Protein AF-A0A3C0AIW4-F1 (afdb_monomer_lite)

Secondary structure (DSSP, 8-state):
-------PPP------HHHHHTTHHHHHHHHHSHHHHHHHHHHHHHHT--------EEEEEEETTEEEEEEE----HHHHHHHHHHHHHHHHHHHHH-SS-TTSHHHHHHHHTTSS--

Radius of gyration: 28.38 Å; chains: 1; bounding box: 74×49×53 Å

Structure (mmCIF, N/CA/C/O backbone):
data_AF-A0A3C0AIW4-F1
#
_entry.id   AF-A0A3C0AIW4-F1
#
loop_
_atom_site.group_PDB
_atom_site.id
_atom_site.type_symbol
_atom_site.label_atom_id
_atom_site.label_alt_id
_atom_site.label_comp_id
_atom_site.label_asym_id
_atom_site.label_entity_id
_atom_site.label_seq_id
_atom_site.pdbx_PDB_ins_code
_atom_site.Cartn_x
_atom_site.Cartn_y
_atom_site.Cartn_z
_atom_site.occupancy
_atom_site.B_iso_or_equiv
_atom_site.auth_seq_id
_atom_site.auth_comp_id
_atom_site.auth_asym_id
_atom_site.auth_atom_id
_atom_site.pdbx_PDB_model_num
ATOM 1 N N . MET A 1 1 ? 59.178 25.669 20.836 1.00 36.75 1 MET A N 1
ATOM 2 C CA . MET A 1 1 ? 58.983 26.311 19.516 1.00 36.75 1 MET A CA 1
ATOM 3 C C . MET A 1 1 ? 57.548 26.814 19.427 1.00 36.75 1 MET A C 1
ATOM 5 O O . MET A 1 1 ? 56.639 26.010 19.559 1.00 36.75 1 MET A O 1
ATOM 9 N N . LYS A 1 2 ? 57.335 28.133 19.306 1.00 42.31 2 LYS A N 1
ATOM 10 C CA . LYS A 1 2 ? 56.009 28.747 19.111 1.00 42.31 2 LYS A CA 1
ATOM 11 C C . LYS A 1 2 ? 55.737 28.840 17.609 1.00 42.31 2 LYS A C 1
ATOM 13 O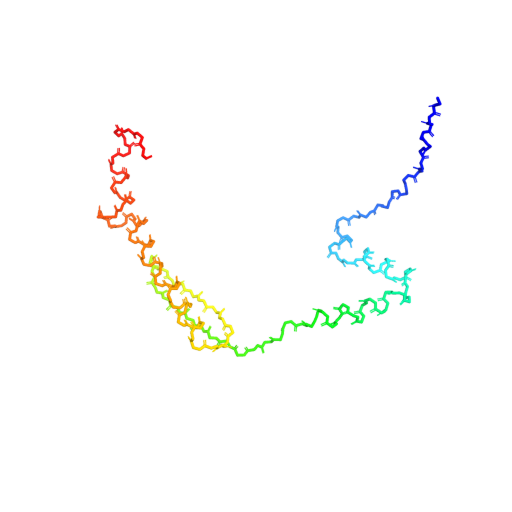 O . LYS A 1 2 ? 56.506 29.504 16.922 1.00 42.31 2 LYS A O 1
ATOM 18 N N . PHE A 1 3 ? 54.659 28.237 17.117 1.00 38.25 3 PHE A N 1
ATOM 19 C CA . PHE A 1 3 ? 54.185 28.477 15.753 1.00 38.25 3 PHE A CA 1
ATOM 20 C C . PHE A 1 3 ? 53.085 29.541 15.781 1.00 38.25 3 PHE A C 1
ATOM 22 O O . PHE A 1 3 ? 52.030 29.369 16.385 1.00 38.25 3 PHE A O 1
ATOM 29 N N . LYS A 1 4 ? 53.404 30.691 15.185 1.00 42.03 4 LYS A N 1
ATOM 30 C CA . LYS A 1 4 ? 52.547 31.866 15.027 1.00 42.03 4 LYS A CA 1
ATOM 31 C C . LYS A 1 4 ? 51.740 31.668 13.741 1.00 42.03 4 LYS A C 1
ATOM 33 O O . LYS A 1 4 ? 52.328 31.626 12.667 1.00 42.03 4 LYS A O 1
ATOM 38 N N . CYS A 1 5 ? 50.423 31.510 13.852 1.00 33.53 5 CYS A N 1
ATOM 39 C CA . CYS A 1 5 ? 49.530 31.385 12.701 1.00 33.53 5 CYS A CA 1
ATOM 40 C C . CYS A 1 5 ? 49.266 32.789 12.130 1.00 33.53 5 CYS A C 1
ATOM 42 O O . CYS A 1 5 ? 48.734 33.652 12.831 1.00 33.53 5 CYS A O 1
ATOM 44 N N . ALA A 1 6 ? 49.715 33.053 10.904 1.00 46.81 6 ALA A N 1
ATOM 45 C CA . ALA A 1 6 ? 49.471 34.312 10.211 1.00 46.81 6 ALA A CA 1
ATOM 46 C C . ALA A 1 6 ? 48.045 34.315 9.636 1.00 46.81 6 ALA A C 1
ATOM 48 O O . ALA A 1 6 ? 47.676 33.418 8.884 1.00 46.81 6 ALA A O 1
ATOM 49 N N . LEU A 1 7 ? 47.252 35.326 9.997 1.00 45.78 7 LEU A N 1
ATOM 50 C CA . LEU A 1 7 ? 45.942 35.598 9.407 1.00 45.78 7 LEU A CA 1
ATOM 51 C C . LEU A 1 7 ? 46.121 35.996 7.935 1.00 45.78 7 LEU A C 1
ATOM 53 O O . LEU A 1 7 ? 46.696 37.047 7.650 1.00 45.78 7 LEU A O 1
ATOM 57 N N . MET A 1 8 ? 45.617 35.180 7.008 1.00 39.62 8 MET A N 1
ATOM 58 C CA . MET A 1 8 ? 45.367 35.622 5.636 1.00 39.62 8 MET A CA 1
ATOM 59 C C . MET A 1 8 ? 44.047 36.410 5.586 1.00 39.62 8 MET A C 1
ATOM 61 O O . MET A 1 8 ? 43.085 36.019 6.251 1.00 39.62 8 MET A O 1
ATOM 65 N N . PRO A 1 9 ? 43.973 37.520 4.832 1.00 46.41 9 PRO A N 1
ATOM 66 C CA . PRO A 1 9 ? 42.751 38.306 4.718 1.00 46.41 9 PRO A CA 1
ATOM 67 C C . PRO A 1 9 ? 41.699 37.530 3.917 1.00 46.41 9 PRO A C 1
ATOM 69 O O . PRO A 1 9 ? 41.897 37.238 2.737 1.00 46.41 9 PRO A O 1
ATOM 72 N N . GLU A 1 10 ? 40.561 37.213 4.539 1.00 50.03 10 GLU A N 1
ATOM 73 C CA . GLU A 1 10 ? 39.407 36.687 3.809 1.00 50.03 10 GLU A CA 1
ATOM 74 C C . GLU A 1 10 ? 38.890 37.737 2.818 1.00 50.03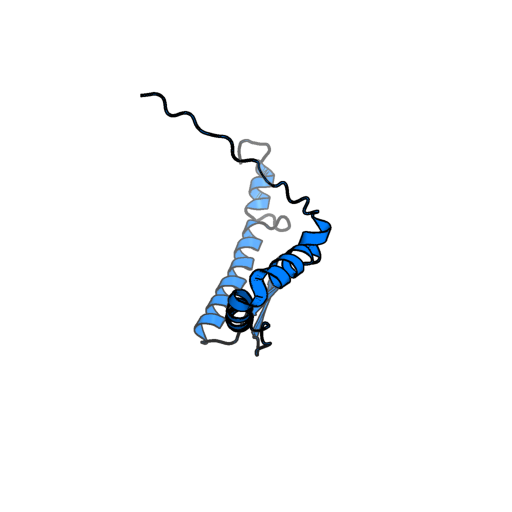 10 GLU A C 1
ATOM 76 O O . GLU A 1 10 ? 38.383 38.800 3.194 1.00 50.03 10 GLU A O 1
ATOM 81 N N . LYS A 1 11 ? 38.971 37.412 1.528 1.00 48.25 11 LYS A N 1
ATOM 82 C CA . LYS A 1 11 ? 38.304 38.154 0.461 1.00 48.25 11 LYS A CA 1
ATOM 83 C C . LYS A 1 11 ? 36.801 37.870 0.546 1.00 48.25 11 LYS A C 1
ATOM 85 O O . LYS A 1 11 ? 36.301 36.933 -0.072 1.00 48.25 11 LYS A O 1
ATOM 90 N N . LYS A 1 12 ? 36.075 38.672 1.333 1.00 46.69 12 LYS A N 1
ATOM 91 C CA . LYS A 1 12 ? 34.610 38.584 1.443 1.00 46.69 12 LYS A CA 1
ATOM 92 C C . LYS A 1 12 ? 33.962 38.869 0.089 1.00 46.69 12 LYS A C 1
ATOM 94 O O . LYS A 1 12 ? 33.809 40.018 -0.318 1.00 46.69 12 LYS A O 1
ATOM 99 N N . THR A 1 13 ? 33.564 37.805 -0.596 1.00 59.38 13 THR A N 1
ATOM 100 C CA . THR A 1 13 ? 32.711 37.885 -1.781 1.00 59.38 13 THR A CA 1
ATOM 101 C C . THR A 1 13 ? 31.281 38.094 -1.289 1.00 59.38 13 THR A C 1
ATOM 103 O O . THR A 1 13 ? 30.675 37.177 -0.742 1.00 59.38 13 THR A O 1
ATOM 106 N N . ASN A 1 14 ? 30.752 39.314 -1.422 1.00 59.12 14 ASN A N 1
ATOM 107 C CA . ASN A 1 14 ? 29.351 39.625 -1.112 1.00 59.12 14 ASN A CA 1
ATOM 108 C C . ASN A 1 14 ? 28.433 38.981 -2.165 1.00 59.12 14 ASN A C 1
ATOM 110 O O . ASN A 1 14 ? 27.950 39.646 -3.075 1.00 59.12 14 ASN A O 1
ATOM 114 N N . SER A 1 15 ? 28.220 37.671 -2.056 1.00 62.31 15 SER A N 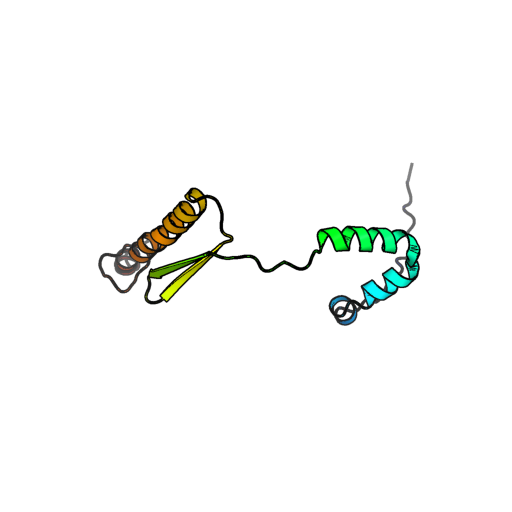1
ATOM 115 C CA . SER A 1 15 ? 27.227 36.941 -2.843 1.00 62.31 15 SER A CA 1
ATOM 116 C C . SER A 1 15 ? 25.875 37.027 -2.136 1.00 62.31 15 SER A C 1
ATOM 118 O O . SER A 1 15 ? 25.715 36.540 -1.015 1.00 62.31 15 SER A O 1
ATOM 120 N N . ASN A 1 16 ? 24.900 37.688 -2.765 1.00 76.94 16 ASN A N 1
ATOM 121 C CA . ASN A 1 16 ? 23.531 37.740 -2.263 1.00 76.94 16 ASN A CA 1
ATOM 122 C C . ASN A 1 16 ? 22.774 36.477 -2.707 1.00 76.94 16 ASN A C 1
ATOM 124 O O . ASN A 1 16 ? 22.908 36.013 -3.838 1.00 76.94 16 ASN A O 1
ATOM 128 N N . ARG A 1 17 ? 21.916 35.939 -1.833 1.00 73.56 17 ARG A N 1
ATOM 129 C CA . ARG A 1 17 ? 21.090 34.742 -2.067 1.00 73.56 17 ARG A CA 1
ATOM 130 C C . ARG A 1 17 ? 20.310 34.806 -3.381 1.00 73.56 17 ARG A C 1
ATOM 132 O O . ARG A 1 17 ? 20.132 33.793 -4.047 1.00 73.56 17 ARG A O 1
ATOM 139 N N . ARG A 1 18 ? 19.866 36.003 -3.769 1.00 75.38 18 ARG A N 1
ATOM 140 C CA . ARG A 1 18 ? 19.164 36.226 -5.038 1.00 75.38 18 ARG A CA 1
ATOM 141 C C . ARG A 1 18 ? 20.061 35.974 -6.251 1.00 75.38 18 ARG A C 1
ATOM 143 O O . ARG A 1 18 ? 19.595 35.395 -7.227 1.00 75.38 18 ARG A O 1
ATOM 150 N N . ASP A 1 19 ? 21.331 36.352 -6.188 1.00 71.50 19 ASP A N 1
ATOM 151 C CA . ASP A 1 19 ? 22.285 36.118 -7.275 1.00 71.50 19 ASP A CA 1
ATOM 152 C C . ASP A 1 19 ? 22.728 34.648 -7.339 1.00 71.50 19 ASP A C 1
ATOM 154 O O . ASP A 1 19 ? 23.007 34.143 -8.426 1.00 71.50 19 ASP A O 1
ATOM 158 N N . PHE A 1 20 ? 22.704 33.936 -6.206 1.00 75.06 20 PHE A N 1
ATOM 159 C CA . PHE A 1 20 ? 22.874 32.479 -6.163 1.00 75.06 20 PHE A CA 1
ATOM 160 C C . PHE A 1 20 ? 21.687 31.748 -6.812 1.00 75.06 20 PHE A C 1
ATOM 162 O O . PHE A 1 20 ? 21.881 30.948 -7.721 1.00 75.06 20 PHE A O 1
ATOM 169 N N . LEU A 1 21 ? 20.450 32.072 -6.415 1.00 75.94 21 LEU A N 1
ATOM 170 C CA . LEU A 1 21 ? 19.241 31.419 -6.940 1.00 75.94 21 LEU A CA 1
ATOM 171 C C . LEU A 1 21 ? 18.965 31.740 -8.414 1.00 75.94 21 LEU A C 1
ATOM 173 O O . LEU A 1 21 ? 18.339 30.948 -9.108 1.00 75.94 21 LEU A O 1
ATOM 177 N N . THR A 1 22 ? 19.425 32.896 -8.896 1.00 76.56 22 THR A N 1
ATOM 178 C CA . THR A 1 22 ? 19.328 33.269 -10.317 1.00 76.56 22 THR A CA 1
ATOM 179 C C . THR A 1 22 ? 20.524 32.795 -11.144 1.00 76.56 22 THR A C 1
ATOM 181 O O . THR A 1 22 ? 20.593 33.097 -12.333 1.00 76.56 22 THR A O 1
ATOM 184 N N . GLY A 1 23 ? 21.473 32.070 -10.537 1.00 73.06 23 GLY A N 1
ATOM 185 C CA . GLY A 1 23 ? 22.627 31.491 -11.228 1.00 73.06 23 GLY A CA 1
ATOM 186 C C . GLY A 1 23 ? 23.647 32.513 -11.739 1.00 73.06 23 GLY A C 1
ATOM 187 O O . GLY A 1 23 ? 24.545 32.159 -12.500 1.00 73.06 23 GLY A O 1
ATOM 188 N N . ARG A 1 24 ? 23.554 33.786 -11.334 1.00 73.25 24 ARG A N 1
ATOM 189 C CA . ARG A 1 24 ? 24.472 34.843 -11.797 1.00 73.25 24 ARG A CA 1
ATOM 190 C C . ARG A 1 24 ? 25.868 34.708 -11.212 1.00 73.25 24 ARG A C 1
ATOM 192 O O . ARG A 1 24 ? 26.840 34.959 -11.915 1.00 73.25 24 ARG A O 1
ATOM 199 N N . VAL A 1 25 ? 25.965 34.269 -9.958 1.00 72.00 25 VAL A N 1
ATOM 200 C CA . VAL A 1 25 ? 27.257 34.004 -9.299 1.00 72.00 25 VAL A CA 1
ATOM 201 C C . VAL A 1 25 ? 27.964 32.830 -9.967 1.00 72.00 25 VAL A C 1
ATOM 203 O O . VAL A 1 25 ? 29.178 32.866 -10.138 1.00 72.00 25 VAL A O 1
ATOM 206 N N . LEU A 1 26 ? 27.189 31.830 -10.405 1.00 69.94 26 LEU A N 1
ATOM 207 C CA . LEU A 1 26 ? 27.702 30.737 -11.215 1.00 69.94 26 LEU A CA 1
ATOM 208 C C . LEU A 1 26 ? 28.240 31.313 -12.527 1.00 69.94 26 LEU A C 1
ATOM 210 O O . LEU A 1 26 ? 29.440 31.248 -12.737 1.00 69.94 26 LEU A O 1
ATOM 214 N N . LYS A 1 27 ? 27.420 32.020 -13.318 1.00 69.12 27 LYS A N 1
ATOM 215 C CA . LYS A 1 27 ? 27.837 32.643 -14.589 1.00 69.12 27 LYS A CA 1
ATOM 216 C C . LYS A 1 27 ? 29.122 33.492 -14.487 1.00 69.12 27 LYS A C 1
ATOM 218 O O . LYS A 1 27 ? 29.982 33.396 -15.352 1.00 69.12 27 LYS A O 1
ATOM 223 N N . GLN A 1 28 ? 29.290 34.280 -13.424 1.00 68.31 28 GLN A N 1
ATOM 224 C CA . GLN A 1 28 ? 30.511 35.070 -13.200 1.00 68.31 28 GLN A CA 1
ATOM 225 C C . GLN A 1 28 ? 31.740 34.222 -12.846 1.00 68.31 28 GLN A C 1
ATOM 227 O O . GLN A 1 28 ? 32.856 34.582 -13.211 1.00 68.31 28 GLN A O 1
ATOM 232 N N . ALA A 1 29 ? 31.566 33.108 -12.135 1.00 64.19 29 ALA A N 1
ATOM 233 C CA . ALA A 1 29 ? 32.645 32.147 -11.919 1.00 64.19 29 ALA A CA 1
ATOM 234 C C . ALA A 1 29 ? 33.001 31.405 -13.223 1.00 64.19 29 ALA A C 1
ATOM 236 O O . ALA A 1 29 ? 34.178 31.167 -13.476 1.00 64.19 29 ALA A O 1
ATOM 237 N N . ILE A 1 30 ? 31.999 31.131 -14.072 1.00 63.22 30 ILE A N 1
ATOM 238 C CA . ILE A 1 30 ? 32.146 30.496 -15.390 1.00 63.22 30 ILE A CA 1
ATOM 239 C C . ILE A 1 30 ? 32.987 31.349 -16.345 1.00 63.22 30 ILE A C 1
ATOM 241 O O . ILE A 1 30 ? 33.928 30.851 -16.955 1.00 63.22 30 ILE A O 1
ATOM 245 N N . GLU A 1 31 ? 32.693 32.647 -16.436 1.00 64.19 31 GLU A N 1
ATOM 246 C CA . GLU A 1 31 ? 33.411 33.583 -17.315 1.00 64.19 31 GLU A CA 1
ATOM 247 C C . GLU A 1 31 ? 34.902 33.734 -16.946 1.00 64.19 31 GLU A C 1
ATOM 249 O O . GLU A 1 31 ? 35.718 34.045 -17.808 1.00 64.19 31 GLU A O 1
ATOM 254 N N . ASN A 1 32 ? 35.277 33.478 -15.687 1.00 63.75 32 ASN A N 1
ATOM 255 C CA . ASN A 1 32 ? 36.658 33.602 -15.204 1.00 63.75 32 ASN A CA 1
ATOM 256 C C . ASN A 1 32 ? 37.487 32.305 -15.316 1.00 63.75 32 ASN A C 1
ATOM 258 O O . ASN A 1 32 ? 38.700 32.359 -15.128 1.00 63.75 32 ASN A O 1
ATOM 262 N N . ALA A 1 33 ? 36.859 31.159 -15.603 1.00 63.38 33 ALA A N 1
ATOM 263 C CA . ALA A 1 33 ? 37.485 29.827 -15.622 1.00 63.38 33 ALA A CA 1
ATOM 264 C C . ALA A 1 33 ? 37.266 29.087 -16.962 1.00 63.38 33 ALA A C 1
ATOM 266 O O . ALA A 1 33 ? 37.175 27.862 -16.996 1.00 63.38 33 ALA A O 1
ATOM 267 N N . GLY A 1 34 ? 37.130 29.851 -18.052 1.00 62.53 34 GLY A N 1
ATOM 268 C CA . GLY A 1 34 ? 36.460 29.456 -19.297 1.00 62.53 34 GLY A CA 1
ATOM 269 C C . GLY A 1 34 ? 36.926 28.184 -20.019 1.00 62.53 34 GLY A C 1
ATOM 270 O O . GLY A 1 34 ? 36.093 27.597 -20.701 1.00 62.53 34 GLY A O 1
ATOM 271 N N . ASP A 1 35 ? 38.171 27.727 -19.859 1.00 60.50 35 ASP A N 1
ATOM 272 C CA . ASP A 1 35 ? 38.652 26.514 -20.548 1.00 60.50 35 ASP A CA 1
ATOM 273 C C . ASP A 1 35 ? 38.379 25.231 -19.741 1.00 60.50 35 ASP A C 1
ATOM 275 O O . ASP A 1 35 ? 37.700 24.334 -20.234 1.00 60.50 35 ASP A O 1
ATOM 279 N N . ASP A 1 36 ? 38.788 25.164 -18.469 1.00 61.25 36 ASP A N 1
ATOM 280 C CA . ASP A 1 36 ? 38.581 23.969 -17.622 1.00 61.25 36 ASP A CA 1
ATOM 281 C C . ASP A 1 36 ? 37.093 23.678 -17.364 1.00 61.25 36 ASP A C 1
ATOM 283 O O . ASP A 1 36 ? 36.672 22.541 -17.138 1.00 61.25 36 ASP A O 1
ATOM 287 N N . LEU A 1 37 ? 36.266 24.720 -17.400 1.00 59.91 37 LEU A N 1
ATOM 288 C CA . LEU A 1 37 ? 34.837 24.591 -17.204 1.00 59.91 37 LEU A CA 1
ATOM 289 C C . LEU A 1 37 ? 34.090 24.191 -18.481 1.00 59.91 37 LEU A C 1
ATOM 291 O O . LEU A 1 37 ? 33.030 23.586 -18.367 1.00 59.91 37 LEU A O 1
ATOM 295 N N . ALA A 1 38 ? 34.592 24.502 -19.678 1.00 61.94 38 ALA A N 1
ATOM 296 C CA . ALA A 1 38 ? 33.952 24.047 -20.913 1.00 61.94 38 ALA A CA 1
ATOM 297 C C . ALA A 1 38 ? 33.935 22.511 -20.976 1.00 61.94 38 ALA A C 1
ATOM 299 O O . ALA A 1 38 ? 32.900 21.916 -21.283 1.00 61.94 38 ALA A O 1
ATOM 300 N N . ASP A 1 39 ? 35.034 21.876 -20.567 1.00 62.78 39 ASP A N 1
ATOM 301 C CA . ASP A 1 39 ? 35.130 20.420 -20.447 1.00 62.78 39 ASP A CA 1
ATOM 302 C C . ASP A 1 39 ? 34.264 19.883 -19.298 1.00 62.78 39 ASP A C 1
ATOM 304 O O . ASP A 1 39 ? 33.524 18.916 -19.484 1.00 62.78 39 ASP A O 1
ATOM 308 N N . TYR A 1 40 ? 34.247 20.556 -18.140 1.00 62.16 40 TYR A N 1
ATOM 309 C CA . TYR A 1 40 ? 33.385 20.165 -17.019 1.00 62.16 40 TYR A CA 1
ATOM 310 C C . TYR A 1 40 ? 31.889 20.324 -17.332 1.00 62.16 40 TYR A C 1
ATOM 312 O O . TYR A 1 40 ? 31.082 19.512 -16.898 1.00 62.16 40 TYR A O 1
ATOM 320 N N . LEU A 1 41 ? 31.495 21.346 -18.098 1.00 61.69 41 LEU A N 1
ATOM 321 C CA . LEU A 1 41 ? 30.122 21.546 -18.553 1.00 61.69 41 LEU A CA 1
ATOM 322 C C . LEU A 1 41 ? 29.746 20.530 -19.618 1.00 61.69 41 LEU A C 1
ATOM 324 O O . LEU A 1 41 ? 28.644 20.011 -19.540 1.00 61.69 41 LEU A O 1
ATOM 328 N N . ASN A 1 42 ? 30.616 20.206 -20.575 1.00 64.50 42 ASN A N 1
ATOM 329 C CA . ASN A 1 42 ? 30.335 19.143 -21.542 1.00 64.50 42 ASN A CA 1
ATOM 330 C C . ASN A 1 42 ? 30.139 17.795 -20.834 1.00 64.50 42 ASN A C 1
ATOM 332 O O . ASN A 1 42 ? 29.155 17.107 -21.096 1.00 64.50 42 ASN A O 1
ATOM 336 N N . GLN A 1 43 ? 30.993 17.470 -19.860 1.00 62.19 43 GLN A N 1
ATOM 337 C CA . GLN A 1 43 ? 30.884 16.238 -19.079 1.00 62.19 43 GLN A CA 1
ATOM 338 C C . GLN A 1 43 ? 29.674 16.242 -18.128 1.00 62.19 43 GLN A C 1
ATOM 340 O O . GLN A 1 43 ? 28.942 15.257 -18.046 1.00 62.19 43 GLN A O 1
ATOM 345 N N . ALA A 1 44 ? 29.381 17.374 -17.482 1.00 60.00 44 ALA A N 1
ATOM 346 C CA . ALA A 1 44 ? 28.168 17.542 -16.688 1.00 60.00 44 ALA A CA 1
ATOM 347 C C . ALA A 1 44 ? 26.903 17.547 -17.559 1.00 60.00 44 ALA A C 1
ATOM 349 O O . ALA A 1 44 ? 25.859 17.128 -17.088 1.00 60.00 44 ALA A O 1
ATOM 350 N N . THR A 1 45 ? 26.957 17.980 -18.821 1.00 55.50 45 THR A N 1
ATOM 351 C CA . THR A 1 45 ? 25.805 17.944 -19.742 1.00 55.50 45 THR A CA 1
ATOM 352 C C . THR A 1 45 ? 25.472 16.508 -20.154 1.00 55.50 45 THR A C 1
ATOM 354 O O . THR A 1 45 ? 24.298 16.199 -20.351 1.00 55.50 45 THR A O 1
ATOM 357 N N . GLU A 1 46 ? 26.462 15.609 -20.205 1.00 56.31 46 GLU A N 1
ATOM 358 C CA . GLU A 1 46 ? 26.218 14.168 -20.359 1.00 56.31 46 GLU A CA 1
ATOM 359 C C . GLU A 1 46 ? 25.591 13.540 -19.097 1.00 56.31 46 GLU A C 1
ATOM 361 O O . GLU A 1 46 ? 24.693 12.706 -19.218 1.00 56.31 46 GLU A O 1
ATOM 366 N N . GLU A 1 47 ? 25.973 13.979 -17.889 1.00 55.69 47 GLU A N 1
ATOM 367 C CA . GLU A 1 47 ? 25.339 13.546 -16.625 1.00 55.69 47 GLU A CA 1
ATOM 368 C C . GLU A 1 47 ? 23.974 14.217 -16.347 1.00 55.69 47 GLU A C 1
ATOM 370 O O . GLU A 1 47 ? 23.119 13.636 -15.678 1.00 55.69 47 GLU A O 1
ATOM 375 N N . PHE A 1 48 ? 23.728 15.409 -16.898 1.00 52.12 48 PHE A N 1
ATOM 376 C CA . PHE A 1 48 ? 22.469 16.166 -16.847 1.00 52.12 48 PHE A CA 1
ATOM 377 C C . PHE A 1 48 ? 21.662 16.024 -18.143 1.00 52.12 48 PHE A C 1
ATOM 379 O O . PHE A 1 48 ? 20.988 16.966 -18.575 1.00 52.12 48 PHE A O 1
ATOM 386 N N . ALA A 1 49 ? 21.681 14.845 -18.771 1.00 61.28 49 ALA A N 1
ATOM 387 C CA . ALA A 1 49 ? 20.698 14.536 -19.798 1.00 61.28 49 ALA A CA 1
ATOM 388 C C . ALA A 1 49 ? 19.300 14.831 -19.225 1.00 61.28 49 ALA A C 1
ATOM 390 O O . ALA A 1 49 ? 18.895 14.249 -18.214 1.00 61.28 49 ALA A O 1
ATOM 391 N N . ALA A 1 50 ? 18.590 15.791 -19.832 1.00 63.34 50 ALA A N 1
ATOM 392 C CA . ALA A 1 50 ? 17.251 16.165 -19.396 1.00 63.34 50 ALA A CA 1
ATOM 393 C C . ALA A 1 50 ? 16.417 14.881 -19.261 1.00 63.34 50 ALA A C 1
ATOM 395 O O . ALA A 1 50 ? 16.463 14.061 -20.184 1.00 63.34 50 ALA A O 1
ATOM 396 N N . PRO A 1 51 ? 15.707 14.665 -18.133 1.00 64.19 51 PRO A N 1
ATOM 397 C CA . PRO A 1 51 ? 15.015 13.409 -17.883 1.00 64.19 51 PRO A CA 1
ATOM 398 C C . PRO A 1 51 ? 14.113 13.097 -19.074 1.00 64.19 51 PRO A C 1
ATOM 400 O O . PRO A 1 51 ? 13.158 13.822 -19.358 1.00 64.19 51 PRO A O 1
ATOM 403 N N . SER A 1 52 ? 14.476 12.055 -19.822 1.00 68.50 52 SER A N 1
ATOM 404 C CA . SER A 1 52 ? 13.738 11.680 -21.020 1.00 68.50 52 SER A CA 1
ATOM 405 C C . SER A 1 52 ? 12.449 10.980 -20.601 1.00 68.50 52 SER A C 1
ATOM 407 O O . SER A 1 52 ? 12.446 10.093 -19.745 1.00 68.50 52 SER A O 1
ATOM 409 N N . GLY A 1 53 ? 11.325 11.424 -21.164 1.00 71.88 53 GLY A N 1
ATOM 410 C CA . GLY A 1 53 ? 10.029 10.804 -20.915 1.00 71.88 53 GLY A CA 1
ATOM 411 C C . GLY A 1 53 ? 9.992 9.408 -21.532 1.00 71.88 53 GLY A C 1
ATOM 412 O O . GLY A 1 53 ? 10.054 9.272 -22.751 1.00 71.88 53 GLY A O 1
ATOM 413 N N . GLY A 1 54 ? 9.903 8.380 -20.691 1.00 82.19 54 GLY A N 1
ATOM 414 C CA . GLY A 1 54 ? 9.715 6.992 -21.109 1.00 82.19 54 GLY A CA 1
ATOM 415 C C . GLY A 1 54 ? 8.254 6.548 -21.040 1.00 82.19 54 GLY A C 1
ATOM 416 O O . GLY A 1 54 ? 7.388 7.248 -20.511 1.00 82.19 54 GLY A O 1
ATOM 417 N N . SER A 1 55 ? 7.977 5.341 -21.544 1.00 87.12 55 SER A N 1
ATOM 418 C CA . SER A 1 55 ? 6.738 4.637 -21.193 1.00 87.12 55 SER A CA 1
ATOM 419 C C . SER A 1 55 ? 6.678 4.476 -19.670 1.00 87.12 55 SER A C 1
ATOM 421 O O . SER A 1 55 ? 7.714 4.303 -19.034 1.00 87.12 55 SER A O 1
ATOM 423 N N . THR A 1 56 ? 5.490 4.565 -19.077 1.00 91.75 56 THR A N 1
ATOM 424 C CA . THR A 1 56 ? 5.280 4.389 -17.635 1.00 91.75 56 THR A CA 1
ATOM 425 C C . THR A 1 56 ? 4.070 3.502 -17.388 1.00 91.75 56 THR A C 1
ATOM 427 O O . THR A 1 56 ? 3.140 3.443 -18.193 1.00 91.75 56 THR A O 1
ATOM 430 N N . ILE A 1 57 ? 4.096 2.800 -16.262 1.00 92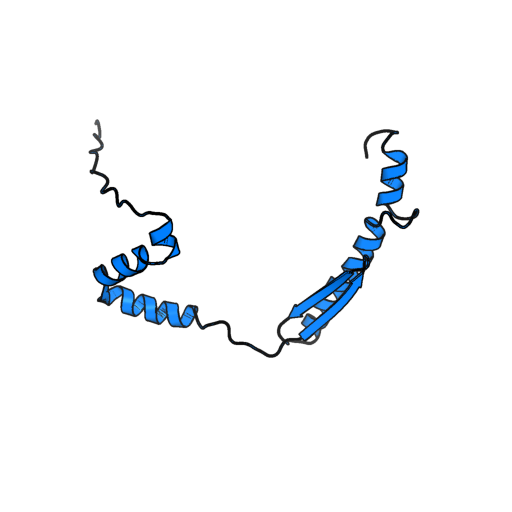.44 57 ILE A N 1
ATOM 431 C CA . ILE A 1 57 ? 2.990 2.003 -15.749 1.00 92.44 57 ILE A CA 1
ATOM 432 C C . ILE A 1 57 ? 2.466 2.713 -14.507 1.00 92.44 57 ILE A C 1
ATOM 434 O O . ILE A 1 57 ? 3.234 3.053 -13.606 1.00 92.44 57 ILE A O 1
ATOM 438 N N . ARG A 1 58 ? 1.149 2.921 -14.458 1.00 94.50 58 ARG A N 1
ATOM 439 C CA . ARG A 1 58 ? 0.453 3.445 -13.285 1.00 94.50 58 ARG A CA 1
ATOM 440 C C . ARG A 1 58 ? -0.357 2.327 -12.648 1.00 94.50 58 ARG A C 1
ATOM 442 O O . ARG A 1 58 ? -1.261 1.787 -13.279 1.00 94.50 58 ARG A O 1
ATOM 449 N N . LEU A 1 59 ? -0.042 2.021 -11.398 1.00 95.00 59 LEU A N 1
ATOM 450 C CA . LEU A 1 59 ? -0.838 1.153 -10.536 1.00 95.00 59 LEU A CA 1
ATOM 451 C C . LEU A 1 59 ? -1.570 2.036 -9.531 1.00 95.00 59 LEU A C 1
ATOM 453 O O . LEU A 1 59 ? -0.979 2.996 -9.032 1.00 95.00 59 LEU A O 1
ATOM 457 N N . SER A 1 60 ? -2.831 1.741 -9.229 1.00 96.50 60 SER A N 1
ATOM 458 C CA . SER A 1 60 ? -3.551 2.442 -8.169 1.00 96.50 60 SER A CA 1
ATOM 459 C C . SER A 1 60 ? -4.459 1.522 -7.368 1.00 96.50 60 SER A C 1
ATOM 461 O O . SER A 1 60 ? -4.943 0.507 -7.864 1.00 96.50 60 SER A O 1
ATOM 463 N N . THR A 1 61 ? -4.672 1.897 -6.110 1.00 96.19 61 THR A N 1
ATOM 464 C CA . THR A 1 61 ? -5.661 1.294 -5.217 1.00 96.19 61 THR A CA 1
ATOM 465 C C . THR A 1 61 ? -6.420 2.393 -4.480 1.00 96.19 61 THR A C 1
ATOM 467 O O . THR A 1 61 ? -5.940 3.523 -4.338 1.00 96.19 61 THR A O 1
ATOM 470 N N . ARG A 1 62 ? -7.626 2.076 -4.014 1.00 95.06 62 ARG A N 1
ATOM 471 C CA . ARG A 1 62 ? -8.445 2.980 -3.207 1.00 95.06 62 ARG A CA 1
ATOM 472 C C . ARG A 1 62 ? -8.485 2.466 -1.775 1.00 95.06 62 ARG A C 1
ATOM 474 O O . ARG A 1 62 ? -9.009 1.387 -1.523 1.00 95.06 62 ARG A O 1
ATOM 481 N N . ALA A 1 63 ? -7.990 3.275 -0.852 1.00 93.62 63 ALA A N 1
ATOM 482 C CA . ALA A 1 63 ? -7.963 2.993 0.579 1.00 93.62 63 ALA A CA 1
ATOM 483 C C . ALA A 1 63 ? -8.139 4.309 1.344 1.00 93.62 63 ALA A C 1
ATOM 485 O O . ALA A 1 63 ? -7.854 5.376 0.804 1.00 93.62 63 ALA A O 1
ATOM 486 N N . MET A 1 64 ? -8.656 4.267 2.571 1.00 91.31 64 MET A N 1
ATOM 487 C CA . MET A 1 64 ? -8.883 5.463 3.405 1.00 91.31 64 MET A CA 1
ATOM 488 C C . MET A 1 64 ? -9.708 6.565 2.705 1.00 91.31 64 MET A C 1
ATOM 490 O O . MET A 1 64 ? -9.487 7.757 2.901 1.00 91.31 64 MET A O 1
ATOM 494 N N . ALA A 1 65 ? -10.658 6.168 1.852 1.00 92.38 65 ALA A N 1
ATOM 495 C CA . ALA A 1 65 ? -11.446 7.057 0.989 1.00 92.38 65 ALA A CA 1
ATOM 496 C C . ALA A 1 65 ? -10.641 7.913 -0.023 1.00 92.38 65 ALA A C 1
ATOM 498 O O . ALA A 1 65 ? -11.232 8.761 -0.699 1.00 92.38 65 ALA A O 1
ATOM 499 N N . THR A 1 66 ? -9.346 7.648 -0.210 1.00 93.75 66 THR A N 1
ATOM 500 C CA . THR A 1 66 ? -8.466 8.320 -1.179 1.00 93.75 66 THR A CA 1
ATOM 501 C C . THR A 1 66 ? -7.902 7.337 -2.207 1.00 93.75 66 THR A C 1
ATOM 503 O O . THR A 1 66 ? -7.938 6.122 -2.022 1.00 93.75 66 THR A O 1
ATOM 506 N N . GLU A 1 67 ? -7.419 7.852 -3.339 1.00 96.56 67 GLU A N 1
ATOM 507 C CA . GLU A 1 67 ? -6.692 7.045 -4.326 1.00 96.56 67 GLU A CA 1
ATOM 508 C C . GLU A 1 67 ? -5.190 7.143 -4.045 1.00 96.56 67 GLU A C 1
ATOM 510 O O . GLU A 1 67 ? -4.643 8.241 -3.942 1.00 96.56 67 GLU A O 1
ATOM 515 N N . PHE A 1 68 ? -4.531 5.993 -3.954 1.00 96.50 68 PHE A N 1
ATOM 516 C CA . PHE A 1 68 ? -3.080 5.880 -3.916 1.00 96.50 68 PHE A CA 1
ATOM 517 C C . PHE A 1 68 ? -2.609 5.354 -5.259 1.00 96.50 68 PHE A C 1
ATOM 519 O O . PHE A 1 68 ? -3.180 4.399 -5.783 1.00 96.50 68 PHE A O 1
ATOM 526 N N . ALA A 1 69 ? -1.575 5.970 -5.825 1.00 95.81 69 ALA A N 1
ATOM 527 C CA . ALA A 1 69 ? -1.038 5.564 -7.111 1.00 95.81 69 ALA A CA 1
ATOM 528 C C . ALA A 1 69 ? 0.487 5.527 -7.087 1.00 95.81 69 ALA A C 1
ATOM 530 O O . ALA A 1 69 ? 1.133 6.404 -6.516 1.00 95.81 69 ALA A O 1
ATOM 531 N N . MET A 1 70 ? 1.044 4.532 -7.768 1.00 93.94 70 MET A N 1
ATOM 532 C CA . MET A 1 70 ? 2.466 4.419 -8.037 1.00 93.94 70 MET A CA 1
ATOM 533 C C . MET A 1 70 ? 2.685 4.496 -9.543 1.00 93.94 70 MET A C 1
ATOM 535 O O . MET A 1 70 ? 2.045 3.775 -10.310 1.00 93.94 70 MET A O 1
ATOM 539 N N . VAL A 1 71 ? 3.577 5.390 -9.962 1.00 93.44 71 VAL A N 1
ATOM 540 C CA . VAL A 1 71 ? 4.005 5.516 -11.356 1.00 93.44 71 VAL A CA 1
ATOM 541 C C . VAL A 1 71 ? 5.436 5.017 -11.432 1.00 93.44 71 VAL A C 1
ATOM 543 O O . VAL A 1 71 ? 6.324 5.581 -10.796 1.00 93.44 71 VAL A O 1
ATOM 546 N N . ILE A 1 72 ? 5.643 3.941 -12.181 1.00 91.75 72 ILE A N 1
ATOM 547 C CA . ILE A 1 72 ? 6.947 3.301 -12.347 1.00 91.75 72 ILE A CA 1
ATOM 548 C C . ILE A 1 72 ? 7.284 3.174 -13.827 1.00 91.75 72 ILE A C 1
ATOM 550 O O . ILE A 1 72 ? 6.400 3.084 -14.680 1.00 91.75 72 ILE A O 1
ATOM 554 N N . ASN A 1 73 ? 8.575 3.130 -14.136 1.00 90.19 73 ASN A N 1
ATOM 555 C CA . ASN A 1 73 ? 9.015 2.749 -15.472 1.00 90.19 73 ASN A CA 1
ATOM 556 C C . ASN A 1 73 ? 8.697 1.260 -15.705 1.00 90.19 73 ASN A C 1
ATOM 558 O O . ASN A 1 73 ? 8.790 0.463 -14.767 1.00 90.19 73 ASN A O 1
ATOM 562 N N . PRO A 1 74 ? 8.321 0.860 -16.930 1.00 85.56 74 PRO A N 1
ATOM 563 C CA . PRO A 1 74 ? 8.095 -0.531 -17.263 1.00 85.56 74 PRO A CA 1
ATOM 564 C C . PRO A 1 74 ? 9.401 -1.303 -17.093 1.00 85.56 74 PRO A C 1
ATOM 566 O O . PRO A 1 74 ? 10.458 -0.897 -17.575 1.00 85.56 74 PRO A O 1
ATOM 569 N N . GLY A 1 75 ? 9.310 -2.427 -16.398 1.00 86.25 75 GLY A N 1
ATOM 570 C CA . GLY A 1 75 ? 10.433 -3.309 -16.122 1.00 86.25 75 GLY A CA 1
ATOM 571 C C . GLY A 1 75 ? 9.994 -4.764 -16.158 1.00 86.25 75 GLY A C 1
ATOM 572 O O . GLY A 1 75 ? 8.955 -5.109 -16.723 1.00 86.25 75 GLY A O 1
ATOM 573 N N . ALA A 1 76 ? 10.786 -5.636 -15.536 1.00 89.44 76 ALA A N 1
ATOM 574 C CA . ALA A 1 76 ? 10.413 -7.037 -15.385 1.00 89.44 76 ALA A CA 1
ATOM 575 C C . ALA A 1 76 ? 9.066 -7.166 -14.653 1.00 89.44 76 ALA A C 1
ATOM 577 O O . ALA A 1 76 ? 8.790 -6.410 -13.720 1.00 89.44 76 ALA A O 1
ATOM 578 N N . SER A 1 77 ? 8.257 -8.166 -15.014 1.00 87.69 77 SER A N 1
ATOM 579 C CA . SER A 1 77 ? 6.950 -8.415 -14.382 1.00 87.69 77 SER A CA 1
ATOM 580 C C . SER A 1 77 ? 7.036 -8.504 -12.856 1.00 87.69 77 SER A C 1
ATOM 582 O O . SER A 1 77 ? 6.155 -8.010 -12.160 1.00 87.69 77 SER A O 1
ATOM 584 N N . GLN A 1 78 ? 8.138 -9.043 -12.324 1.00 89.81 78 GLN A N 1
ATOM 585 C CA . GLN A 1 78 ? 8.392 -9.094 -10.884 1.00 89.81 78 GLN A CA 1
ATOM 586 C C . GLN A 1 78 ? 8.397 -7.708 -10.224 1.00 89.81 78 GLN A C 1
ATOM 588 O O . GLN A 1 78 ? 7.904 -7.579 -9.111 1.00 89.81 78 GLN A O 1
ATOM 593 N N . GLN A 1 79 ? 8.908 -6.666 -10.886 1.00 88.62 79 GLN A N 1
ATOM 594 C CA . GLN A 1 79 ? 8.924 -5.307 -10.329 1.00 88.62 79 GLN A CA 1
ATOM 595 C C . GLN A 1 79 ? 7.510 -4.732 -10.215 1.00 88.62 79 GLN A C 1
ATOM 597 O O . GLN A 1 79 ? 7.176 -4.116 -9.207 1.00 88.62 79 GLN A O 1
ATOM 602 N N . VAL A 1 80 ? 6.662 -4.992 -11.214 1.00 90.44 80 VAL A N 1
ATOM 603 C CA . VAL A 1 80 ? 5.246 -4.598 -11.190 1.00 90.44 80 VAL A CA 1
ATOM 604 C C . VAL A 1 80 ? 4.505 -5.329 -10.067 1.00 90.44 80 VAL A C 1
ATOM 606 O O . VAL A 1 80 ? 3.754 -4.700 -9.329 1.00 90.44 80 VAL A O 1
ATOM 609 N N . MET A 1 81 ? 4.773 -6.626 -9.877 1.00 93.25 81 MET A N 1
ATOM 610 C CA . MET A 1 81 ? 4.202 -7.397 -8.765 1.00 93.25 81 MET A CA 1
ATOM 611 C C . MET A 1 81 ? 4.623 -6.826 -7.407 1.00 93.25 81 MET A C 1
ATOM 613 O O . MET A 1 81 ? 3.771 -6.627 -6.554 1.00 93.25 81 MET A O 1
ATOM 617 N N . ARG A 1 82 ? 5.899 -6.457 -7.222 1.00 94.19 82 ARG A N 1
ATOM 618 C CA . ARG A 1 82 ? 6.358 -5.802 -5.981 1.00 94.19 82 ARG A CA 1
ATOM 619 C C . ARG A 1 82 ? 5.693 -4.454 -5.729 1.00 94.19 82 ARG A C 1
ATOM 621 O O . ARG A 1 82 ? 5.418 -4.119 -4.583 1.00 94.19 82 ARG A O 1
ATOM 628 N N . ALA A 1 83 ? 5.443 -3.681 -6.781 1.00 93.12 83 ALA A N 1
ATOM 629 C CA . ALA A 1 83 ? 4.708 -2.429 -6.661 1.00 93.12 83 ALA A CA 1
ATOM 630 C C . ALA A 1 83 ? 3.239 -2.667 -6.265 1.00 93.12 83 ALA A C 1
ATOM 632 O O . ALA A 1 83 ? 2.695 -1.889 -5.485 1.00 93.12 83 ALA A O 1
ATOM 633 N N . SER A 1 84 ? 2.625 -3.756 -6.741 1.00 93.75 84 SER A N 1
ATOM 634 C CA . SER A 1 84 ? 1.306 -4.203 -6.277 1.00 93.75 84 SER A CA 1
ATOM 635 C C . SER A 1 84 ? 1.336 -4.621 -4.805 1.00 93.75 84 SER A C 1
ATOM 637 O O . SER A 1 84 ? 0.554 -4.084 -4.029 1.00 93.75 84 SER A O 1
ATOM 639 N N . ASP A 1 85 ? 2.288 -5.477 -4.404 1.00 95.25 85 ASP A N 1
ATOM 640 C CA . ASP A 1 85 ? 2.469 -5.911 -3.007 1.00 95.25 85 ASP A CA 1
ATOM 641 C C . ASP A 1 85 ? 2.588 -4.693 -2.065 1.00 95.25 85 ASP A C 1
ATOM 643 O O . ASP A 1 85 ? 2.030 -4.667 -0.971 1.00 95.25 85 ASP A O 1
ATOM 647 N N . ALA A 1 86 ? 3.303 -3.647 -2.497 1.00 94.81 86 ALA A N 1
ATOM 648 C CA . ALA A 1 86 ? 3.459 -2.416 -1.727 1.00 94.81 86 ALA A CA 1
ATOM 649 C C . ALA A 1 86 ? 2.150 -1.618 -1.585 1.00 94.81 86 ALA A C 1
ATOM 651 O O . ALA A 1 86 ? 1.932 -0.990 -0.549 1.00 94.81 86 ALA A O 1
ATOM 652 N N . LEU A 1 87 ? 1.287 -1.619 -2.606 1.00 95.88 87 LEU A N 1
ATOM 653 C CA . LEU A 1 87 ? -0.031 -0.985 -2.525 1.00 95.88 87 LEU A CA 1
ATOM 654 C C . LEU A 1 87 ? -0.980 -1.767 -1.607 1.00 95.88 87 LEU A C 1
ATOM 656 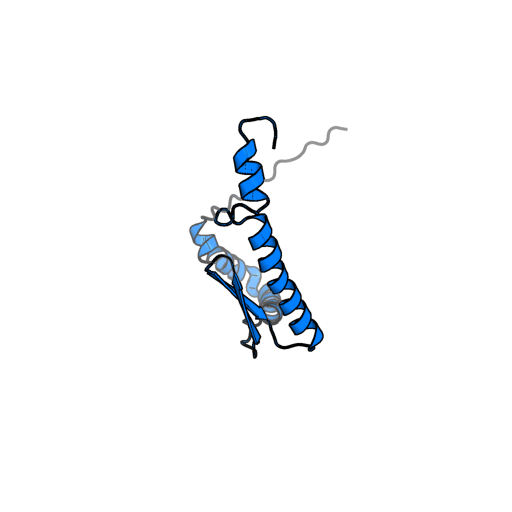O O . LEU A 1 87 ? -1.788 -1.143 -0.920 1.00 95.88 87 LEU A O 1
ATOM 660 N N . ASP A 1 88 ? -0.850 -3.092 -1.529 1.00 95.31 88 ASP A N 1
ATOM 661 C CA . ASP A 1 88 ? -1.676 -3.925 -0.646 1.00 95.31 88 ASP A CA 1
ATOM 662 C C . ASP A 1 88 ? -1.433 -3.623 0.844 1.00 95.31 88 ASP A C 1
ATOM 664 O O . ASP A 1 88 ? -2.380 -3.627 1.635 1.00 95.31 88 ASP A O 1
ATOM 668 N N . LEU A 1 89 ? -0.209 -3.227 1.225 1.00 96.31 89 LEU A N 1
ATOM 669 C CA . LEU A 1 89 ? 0.115 -2.794 2.597 1.00 96.31 89 LEU A CA 1
ATOM 670 C C . LEU A 1 89 ? -0.744 -1.613 3.077 1.00 96.31 89 LEU A C 1
ATOM 672 O O . LEU A 1 89 ? -0.967 -1.443 4.276 1.00 96.31 89 LEU A O 1
ATOM 676 N N . ILE A 1 90 ? -1.262 -0.790 2.161 1.00 96.19 90 ILE A N 1
ATOM 677 C CA . ILE A 1 90 ? -2.113 0.355 2.512 1.00 96.19 90 ILE A CA 1
ATOM 678 C C . ILE A 1 90 ? -3.406 -0.118 3.190 1.00 96.19 90 ILE A C 1
ATOM 680 O O . ILE A 1 90 ? -3.895 0.549 4.104 1.00 96.19 90 ILE A O 1
ATOM 684 N N . HIS A 1 91 ? -3.935 -1.283 2.808 1.00 94.31 91 HIS A N 1
ATOM 685 C CA . HIS A 1 91 ? -5.122 -1.851 3.444 1.00 94.31 91 HIS A CA 1
ATOM 686 C C . HIS A 1 91 ? -4.848 -2.310 4.880 1.00 94.31 91 HIS A C 1
ATOM 688 O O . HIS A 1 91 ? -5.694 -2.117 5.757 1.00 94.31 91 HIS A O 1
ATOM 694 N N . GLU A 1 92 ? -3.658 -2.847 5.152 1.00 94.31 92 GLU A N 1
ATOM 695 C CA . GLU A 1 92 ? -3.236 -3.188 6.515 1.00 94.31 92 GLU A CA 1
ATOM 696 C C . GLU A 1 92 ? -3.124 -1.930 7.386 1.00 94.31 92 GLU A C 1
ATOM 698 O O . GLU A 1 92 ? -3.641 -1.888 8.507 1.00 94.31 92 GLU A O 1
ATOM 703 N N . TYR A 1 93 ? -2.536 -0.857 6.847 1.00 94.69 93 TYR A N 1
ATOM 704 C CA . TYR A 1 93 ? -2.462 0.429 7.541 1.00 94.69 93 TYR A CA 1
ATOM 705 C C . TYR A 1 93 ? -3.834 1.064 7.771 1.00 94.69 93 TYR A C 1
ATOM 707 O O . TYR A 1 93 ? -4.067 1.656 8.825 1.00 94.69 93 TYR A O 1
ATOM 715 N N . GLU A 1 94 ? -4.762 0.938 6.822 1.00 94.00 94 GLU A N 1
ATOM 716 C CA . GLU A 1 94 ? -6.140 1.392 7.007 1.00 94.00 94 GLU A CA 1
ATOM 717 C C . GLU A 1 94 ? -6.815 0.648 8.157 1.00 94.00 94 GLU A C 1
ATOM 719 O O . GLU A 1 94 ? -7.433 1.286 9.011 1.00 94.00 94 GLU A O 1
ATOM 724 N N . GLN A 1 95 ? -6.653 -0.673 8.229 1.00 92.81 95 GLN A N 1
ATOM 725 C CA . GLN A 1 95 ? -7.207 -1.471 9.317 1.00 92.81 95 GLN A CA 1
ATOM 726 C C . GLN A 1 95 ? -6.630 -1.070 10.683 1.00 92.81 95 GLN A C 1
ATOM 728 O O . GLN A 1 95 ? -7.365 -1.054 11.674 1.00 92.81 95 GLN A O 1
ATOM 733 N N . LEU A 1 96 ? -5.342 -0.716 10.737 1.00 94.25 96 LEU A N 1
ATOM 734 C CA . LEU A 1 96 ? -4.678 -0.284 11.966 1.00 94.25 96 LEU A CA 1
ATOM 735 C C . LEU A 1 96 ? -5.133 1.115 12.410 1.00 94.25 96 LEU A C 1
ATOM 737 O O . LEU A 1 96 ? -5.454 1.313 13.581 1.00 94.25 96 LEU A O 1
ATOM 741 N N . MET A 1 97 ? -5.162 2.079 11.484 1.00 94.31 97 MET A N 1
ATOM 742 C CA . MET A 1 97 ? -5.263 3.509 11.806 1.00 94.31 97 MET A CA 1
ATOM 743 C C . MET A 1 97 ? -6.673 4.095 11.692 1.00 94.31 97 MET A C 1
ATOM 745 O O . MET A 1 97 ? -6.910 5.206 12.168 1.00 94.31 97 MET A O 1
ATOM 749 N N . THR A 1 98 ? -7.618 3.407 11.043 1.00 94.94 98 THR A N 1
ATOM 750 C CA . THR A 1 98 ? -8.947 3.983 10.801 1.00 94.94 98 THR A CA 1
ATOM 751 C C . THR A 1 98 ? -9.687 4.267 12.104 1.00 94.94 98 THR A C 1
ATOM 753 O O . THR A 1 98 ? -9.863 3.387 12.936 1.00 94.94 98 THR A O 1
ATOM 756 N N . VAL A 1 99 ? -10.188 5.488 12.274 1.00 94.31 99 VAL A N 1
ATOM 757 C CA . VAL A 1 99 ? -11.056 5.859 13.411 1.00 94.31 99 VAL A CA 1
ATOM 758 C C . VAL A 1 99 ? -12.536 5.595 13.129 1.00 94.31 99 VAL A C 1
ATOM 760 O O . VAL A 1 99 ? -13.383 5.730 14.005 1.00 94.31 99 VAL A O 1
ATOM 763 N N . TYR A 1 100 ? -12.869 5.225 11.891 1.00 92.69 100 TYR A N 1
ATOM 764 C CA . TYR A 1 100 ? -14.251 5.031 11.453 1.00 92.69 100 TYR A CA 1
ATOM 765 C C . TYR A 1 100 ? -14.784 3.625 11.748 1.00 92.69 100 TYR A C 1
ATOM 767 O O . TYR A 1 100 ? -15.987 3.389 11.649 1.00 92.69 100 TYR A O 1
ATOM 775 N N . ARG A 1 101 ? -13.907 2.678 12.103 1.00 92.06 101 ARG A N 1
ATOM 776 C CA . ARG A 1 101 ? -14.285 1.323 12.517 1.00 92.06 101 ARG A CA 1
ATOM 777 C C . ARG A 1 101 ? -13.950 1.147 13.986 1.00 92.06 101 ARG A C 1
ATOM 779 O O . ARG A 1 101 ? -12.796 1.285 14.371 1.00 92.06 101 ARG A O 1
ATOM 786 N N . SER A 1 102 ? -14.939 0.771 14.789 1.00 91.00 102 SER A N 1
ATOM 787 C CA . SER A 1 102 ? -14.751 0.501 16.221 1.00 91.00 102 SER A CA 1
ATOM 788 C C . SER A 1 102 ? -13.812 -0.675 16.505 1.00 91.00 102 SER A C 1
ATOM 790 O O . SER A 1 102 ? -13.250 -0.761 17.588 1.00 91.00 102 SER A O 1
ATOM 792 N N . THR A 1 103 ? -13.627 -1.572 15.534 1.00 92.56 103 THR A N 1
ATOM 793 C CA . THR A 1 103 ? -12.763 -2.754 15.638 1.00 92.56 103 THR A CA 1
ATOM 794 C C . THR A 1 103 ? -11.297 -2.485 15.299 1.00 92.56 103 THR A C 1
ATOM 796 O O . THR A 1 103 ? -10.513 -3.429 15.299 1.00 92.56 103 THR A O 1
ATOM 799 N N . SER A 1 104 ? -10.924 -1.262 14.911 1.00 94.75 104 SER A N 1
ATOM 800 C CA . SER A 1 104 ? -9.523 -0.939 14.633 1.00 94.75 104 SER A CA 1
ATOM 801 C C . SER A 1 104 ? -8.726 -0.783 15.924 1.00 94.75 104 SER A C 1
ATOM 803 O O . SER A 1 104 ? -9.262 -0.413 16.975 1.00 94.75 104 SER A O 1
ATOM 805 N N . GLU A 1 105 ? -7.420 -1.008 15.824 1.00 92.81 105 GLU A N 1
ATOM 806 C CA . GLU A 1 105 ? -6.502 -0.805 16.944 1.00 92.81 105 GLU A CA 1
ATOM 807 C C . GLU A 1 105 ? -6.511 0.651 17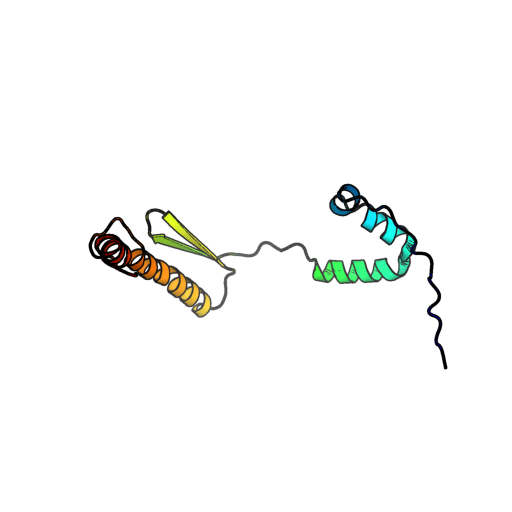.411 1.00 92.81 105 GLU A C 1
ATOM 809 O O . GLU A 1 105 ? -6.620 0.906 18.608 1.00 92.81 105 GLU A O 1
ATOM 814 N N . MET A 1 106 ? -6.505 1.606 16.474 1.00 94.88 106 MET A N 1
ATOM 815 C CA . MET A 1 106 ? -6.575 3.031 16.798 1.00 94.88 106 MET A CA 1
ATOM 816 C C . MET A 1 106 ? -7.834 3.387 17.600 1.00 94.88 106 MET A C 1
ATOM 818 O O . MET A 1 106 ? -7.749 4.095 18.603 1.00 94.88 106 MET A O 1
ATOM 822 N N . SER A 1 107 ? -9.007 2.883 17.199 1.00 94.69 107 SER A N 1
ATOM 823 C CA . SER A 1 107 ? -10.258 3.128 17.929 1.00 94.69 107 SER A CA 1
ATOM 824 C C . SER A 1 107 ? -10.230 2.510 19.325 1.00 94.69 107 SER A C 1
ATOM 826 O O . SER A 1 107 ? -10.709 3.126 20.276 1.00 94.69 107 SER A O 1
ATOM 828 N N . ARG A 1 108 ? -9.650 1.311 19.461 1.00 92.62 108 ARG A N 1
ATOM 829 C CA . ARG A 1 108 ? -9.535 0.611 20.743 1.00 92.62 108 ARG A CA 1
ATOM 830 C C . ARG A 1 108 ? -8.619 1.352 21.717 1.00 92.62 108 ARG A C 1
ATOM 832 O O . ARG A 1 108 ? -9.021 1.581 22.851 1.00 92.62 108 ARG A O 1
ATOM 839 N N . VAL A 1 109 ? -7.442 1.779 21.258 1.00 94.12 109 VAL A N 1
ATOM 840 C CA . VAL A 1 109 ? -6.494 2.569 22.062 1.00 94.12 109 VAL A CA 1
ATOM 841 C C . VAL A 1 109 ? -7.115 3.900 22.477 1.00 94.12 109 VAL A C 1
ATOM 843 O O . VAL A 1 109 ? -7.052 4.270 23.646 1.00 94.12 109 VAL A O 1
ATOM 846 N N . ASN A 1 110 ? -7.786 4.595 21.555 1.00 93.25 110 ASN A N 1
ATOM 847 C CA . ASN A 1 110 ? -8.458 5.857 21.867 1.00 93.25 110 ASN A CA 1
ATOM 848 C C . ASN A 1 110 ? -9.555 5.698 22.932 1.00 93.25 110 ASN A C 1
ATOM 850 O O . ASN A 1 110 ? -9.761 6.616 23.723 1.00 93.25 110 ASN A O 1
ATOM 854 N N . ALA A 1 111 ? -10.248 4.555 22.971 1.00 92.75 111 ALA A N 1
ATOM 855 C CA . ALA A 1 111 ? -11.296 4.296 23.956 1.00 92.75 111 ALA A CA 1
ATOM 856 C C . ALA A 1 111 ? -10.747 4.127 25.383 1.00 92.75 111 ALA A C 1
ATOM 858 O O . ALA A 1 111 ? -11.394 4.563 26.331 1.00 92.75 111 ALA A O 1
ATOM 859 N N . THR A 1 112 ? -9.562 3.531 25.539 1.00 93.94 112 THR A N 1
ATOM 860 C CA . THR A 1 112 ? -8.935 3.273 26.849 1.00 93.94 112 THR A CA 1
ATOM 861 C C . THR A 1 112 ? -7.866 4.304 27.220 1.00 93.94 112 THR A C 1
ATOM 863 O O . THR A 1 112 ? -7.262 4.210 28.284 1.00 93.94 112 THR A O 1
ATOM 866 N N . ALA A 1 113 ? -7.622 5.315 26.379 1.00 93.31 113 ALA A N 1
ATOM 867 C CA . ALA A 1 113 ? -6.535 6.282 26.561 1.00 93.31 113 ALA A CA 1
ATOM 868 C C . ALA A 1 113 ? -6.622 7.098 27.866 1.00 93.31 113 ALA A C 1
ATOM 870 O O . ALA A 1 113 ? -5.617 7.626 28.334 1.00 93.31 113 ALA A O 1
ATOM 871 N N . SER A 1 114 ? -7.808 7.215 28.473 1.00 93.88 114 SER A N 1
ATOM 872 C CA . SER A 1 114 ? -7.983 7.875 29.774 1.00 93.88 114 SER A CA 1
ATOM 873 C C . SER A 1 114 ? -7.604 7.000 30.973 1.00 93.88 114 SER A C 1
ATOM 875 O O . SER A 1 114 ? -7.494 7.513 32.083 1.00 93.88 114 SER A O 1
ATOM 877 N N . GLU A 1 115 ? -7.457 5.689 30.778 1.00 93.81 115 GLU A N 1
ATOM 878 C CA . GLU A 1 115 ? -7.291 4.702 31.853 1.00 93.81 115 GLU A CA 1
ATOM 879 C C . GLU A 1 115 ? -5.819 4.481 32.238 1.00 93.81 115 GLU A C 1
ATOM 881 O O . GLU A 1 115 ? -5.531 3.918 33.294 1.00 93.81 115 GLU A O 1
ATOM 886 N N . GLY A 1 116 ? -4.876 4.952 31.420 1.00 88.38 116 GLY A N 1
ATOM 887 C CA . GLY A 1 116 ? -3.448 4.798 31.665 1.00 88.38 116 GLY A CA 1
ATOM 888 C C . GLY A 1 116 ? -2.597 5.093 30.428 1.00 88.38 116 GLY A C 1
ATOM 889 O O . GLY A 1 116 ? -3.098 5.650 29.452 1.00 88.38 116 GLY A O 1
ATOM 890 N N . PRO A 1 117 ? -1.298 4.753 30.466 1.00 88.12 117 PRO A N 1
ATOM 891 C CA . PRO A 1 117 ? -0.414 4.862 29.309 1.00 88.12 117 PRO A CA 1
ATOM 892 C C . PRO A 1 117 ? -0.914 4.022 28.126 1.00 88.12 117 PRO A C 1
ATOM 894 O O . PRO A 1 117 ? -1.420 2.916 28.327 1.00 88.12 117 PRO A O 1
ATOM 897 N N . VAL A 1 118 ? -0.727 4.553 26.916 1.00 84.50 118 VAL A N 1
ATOM 898 C CA . VAL A 1 118 ? -1.065 3.923 25.627 1.00 84.50 118 VAL A CA 1
ATOM 899 C C . VAL A 1 118 ? 0.155 3.335 24.936 1.00 84.50 118 VAL A C 1
ATOM 901 O O . VAL A 1 118 ? 1.251 3.926 25.079 1.00 84.50 118 VAL A O 1
#

Sequence (118 aa):
MKFKCALMPEKKTNSNRRDFLTGRVLKQAIENAGDDLADYLNQATEEFAAPSGGSTIRLSTRAMATEFAMVINPGASQQVMRASDALDLIHEYEQLMTVYRSTSEMSRVNATASEGPV

pLDDT: mean 78.16, std 17.93, range [33.53, 96.56]

Foldseek 3Di:
DDDDDDDDDDPDDPDDPVCVVVCVVVVVVCVVVPPVVVVVVVVVCVVPVPPDDADWDKDWDAAPNDIDIDIGHDDPPVVVVVVVVVRVVRNVVRQACPCVDCNHVNNVCVVCVVVDPD